Protein AF-A0A520Q2C2-F1 (afdb_monomer_lite)

Secondary structure (DSSP, 8-state):
--HHHHHHHHT----EEEEES-TT-SSEEEEEEE-SSSEEEEEEE-STT--S-EEEEEE-HHHHHHH--SS---HHHHHHHHHHHHHHHHHT-

Sequence (93 aa):
MDRDALRRFIASPHRTWRWREAPDDPDHYRAVETSDEGLRWYAWSHLPGEDGPYDEVRQSFAEFETKGPPWDVPIETHSALHKWLLNYLRAKR

pLDDT: mean 84.1, std 12.41, range [52.31, 95.88]

Radius of gyration: 14.79 Å; chains: 1; bounding box: 43×21×40 Å

Foldseek 3Di:
DDVVVVVCVVVPLWDKDWDAPDPVCPFKIWMWTQDPQAIWTFIDGPDPPRPDTDPIDGDHPVRCVVVNDPDDDPPVRSVVVVVSSVVVVVVVD

Structure (mmCIF, N/CA/C/O backbone):
data_AF-A0A520Q2C2-F1
#
_entry.id   AF-A0A520Q2C2-F1
#
loop_
_atom_site.group_PDB
_atom_site.id
_atom_site.type_symbol
_atom_site.label_atom_id
_atom_site.label_alt_id
_atom_site.label_comp_id
_atom_site.label_asym_id
_atom_site.label_entity_id
_atom_site.label_seq_id
_atom_site.pdbx_PDB_ins_code
_atom_site.Cartn_x
_atom_site.Cartn_y
_atom_site.Cartn_z
_atom_site.occupancy
_atom_site.B_iso_or_equiv
_atom_site.auth_seq_id
_atom_site.auth_comp_id
_atom_site.auth_asym_id
_atom_site.auth_atom_id
_atom_site.pdbx_PDB_model_num
ATOM 1 N N . MET A 1 1 ? -27.441 4.617 -12.036 1.00 56.78 1 MET A N 1
ATOM 2 C CA . MET A 1 1 ? -26.197 4.660 -11.240 1.00 56.78 1 MET A CA 1
ATOM 3 C C . MET A 1 1 ? -26.583 4.382 -9.795 1.00 56.78 1 MET A C 1
ATOM 5 O O . MET A 1 1 ? -27.368 5.146 -9.245 1.00 56.78 1 MET A O 1
ATOM 9 N N . ASP A 1 2 ? -26.149 3.251 -9.240 1.00 79.38 2 ASP A N 1
ATOM 10 C CA . ASP A 1 2 ? -26.512 2.823 -7.883 1.00 79.38 2 ASP A CA 1
ATOM 11 C C . ASP A 1 2 ? -25.757 3.681 -6.851 1.00 79.38 2 ASP A C 1
ATOM 13 O O . ASP A 1 2 ? -24.528 3.654 -6.770 1.00 79.38 2 ASP A O 1
ATOM 17 N N . ARG A 1 3 ? -26.504 4.499 -6.099 1.00 63.56 3 ARG A N 1
ATOM 18 C CA . ARG A 1 3 ? -25.954 5.422 -5.097 1.00 63.56 3 ARG A CA 1
ATOM 19 C C . ARG A 1 3 ? -25.346 4.694 -3.900 1.00 63.56 3 ARG A C 1
ATOM 21 O O . ARG A 1 3 ? -24.431 5.245 -3.294 1.00 63.56 3 ARG A O 1
ATOM 28 N N . ASP A 1 4 ? -25.804 3.490 -3.577 1.00 61.62 4 ASP A N 1
ATOM 29 C CA . ASP A 1 4 ? -25.253 2.698 -2.479 1.00 61.62 4 ASP A CA 1
ATOM 30 C C . ASP A 1 4 ? -24.002 1.941 -2.913 1.00 61.62 4 ASP A C 1
ATOM 32 O O . ASP A 1 4 ? -23.053 1.855 -2.136 1.00 61.62 4 ASP A O 1
ATOM 36 N N . ALA A 1 5 ? -23.939 1.482 -4.164 1.00 54.91 5 ALA A N 1
ATOM 37 C CA . ALA A 1 5 ? -22.692 0.991 -4.750 1.00 54.91 5 ALA A CA 1
ATOM 38 C C . ALA A 1 5 ? -21.638 2.109 -4.830 1.00 54.91 5 ALA A C 1
ATOM 40 O O . ALA A 1 5 ? -20.490 1.901 -4.448 1.00 54.91 5 ALA A O 1
ATOM 41 N N . LEU A 1 6 ? -22.037 3.322 -5.233 1.00 54.66 6 LEU A N 1
ATOM 42 C CA . LEU A 1 6 ? -21.159 4.494 -5.241 1.00 54.66 6 LEU A CA 1
ATOM 43 C C . LEU A 1 6 ? -20.722 4.892 -3.824 1.00 54.66 6 LEU A C 1
ATOM 45 O O . LEU A 1 6 ? -19.556 5.202 -3.614 1.00 54.66 6 LEU A O 1
ATOM 49 N N . ARG A 1 7 ? -21.617 4.844 -2.830 1.00 57.31 7 ARG A N 1
ATOM 50 C CA . ARG A 1 7 ? -21.261 5.086 -1.423 1.00 57.31 7 ARG A CA 1
ATOM 51 C C . ARG A 1 7 ? -20.315 4.030 -0.875 1.00 57.31 7 ARG A C 1
ATOM 53 O O . ARG A 1 7 ? -19.382 4.406 -0.184 1.00 57.31 7 ARG A O 1
ATOM 60 N N . ARG A 1 8 ? -20.512 2.747 -1.191 1.00 54.25 8 ARG A N 1
ATOM 61 C CA . ARG A 1 8 ? -19.595 1.661 -0.804 1.00 54.25 8 ARG A CA 1
ATOM 62 C C . ARG A 1 8 ? -18.250 1.766 -1.508 1.00 54.25 8 ARG A C 1
ATOM 64 O O . ARG A 1 8 ? -17.246 1.491 -0.880 1.00 54.25 8 ARG A O 1
ATOM 71 N N . PHE A 1 9 ? -18.222 2.205 -2.763 1.00 52.31 9 PHE A N 1
ATOM 72 C CA . PHE A 1 9 ? -16.988 2.486 -3.496 1.00 52.31 9 PHE A CA 1
ATOM 73 C C . PHE A 1 9 ? -16.237 3.693 -2.908 1.00 52.31 9 PHE A C 1
ATOM 75 O O . PHE A 1 9 ? -15.044 3.607 -2.648 1.00 52.31 9 PHE A O 1
ATOM 82 N N . ILE A 1 10 ? -16.939 4.794 -2.614 1.00 55.56 10 ILE A N 1
ATOM 83 C CA . ILE A 1 10 ? -16.367 5.988 -1.963 1.00 55.56 10 ILE A CA 1
ATOM 84 C C . ILE A 1 10 ? -15.915 5.683 -0.527 1.00 55.56 10 ILE A C 1
ATOM 86 O O . ILE A 1 10 ? -14.893 6.194 -0.077 1.00 55.56 10 ILE A O 1
ATOM 90 N N . ALA A 1 11 ? -16.668 4.853 0.194 1.00 55.75 11 ALA A N 1
ATOM 91 C CA . ALA A 1 11 ? -16.321 4.367 1.525 1.00 55.75 11 ALA A CA 1
ATOM 92 C C . ALA A 1 11 ? -15.386 3.150 1.485 1.00 55.75 11 ALA A C 1
ATOM 94 O O . ALA A 1 11 ? -15.052 2.627 2.550 1.00 55.75 11 ALA A O 1
ATOM 95 N N . SER A 1 12 ? -14.993 2.684 0.291 1.00 57.34 12 SER A N 1
ATOM 96 C CA . SER A 1 12 ? -14.249 1.441 0.161 1.00 57.34 12 SER A CA 1
ATOM 97 C C . SER A 1 12 ? -12.910 1.623 0.856 1.00 57.34 12 SER A C 1
ATOM 99 O O . SER A 1 12 ? -12.168 2.564 0.544 1.00 57.34 12 SER A O 1
ATOM 101 N N . PRO A 1 13 ? -12.574 0.744 1.808 1.00 65.50 13 PRO A N 1
ATOM 102 C CA . PRO A 1 13 ? -11.293 0.798 2.470 1.00 65.50 13 PRO A CA 1
ATOM 103 C C . PRO A 1 13 ? -10.161 0.333 1.560 1.00 65.50 13 PRO A C 1
ATOM 105 O O . PRO A 1 13 ? -9.023 0.279 2.008 1.00 65.50 13 PRO A O 1
ATOM 108 N N . HIS A 1 14 ? -10.445 -0.017 0.304 1.00 83.44 14 HIS A N 1
ATOM 109 C CA . HIS A 1 14 ? -9.460 -0.549 -0.621 1.00 83.44 14 HIS A CA 1
ATOM 110 C C . HIS A 1 14 ? -8.758 0.613 -1.314 1.00 83.44 14 HIS A C 1
ATOM 112 O O . HIS A 1 14 ? -9.338 1.375 -2.087 1.00 83.44 14 HIS A O 1
ATOM 118 N N . ARG A 1 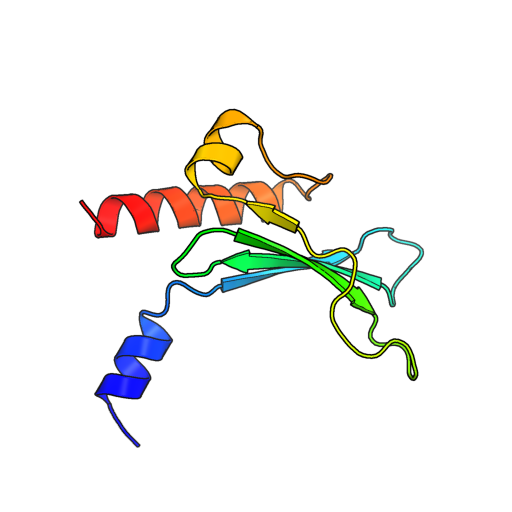15 ? -7.496 0.792 -0.954 1.00 88.81 15 ARG A N 1
ATOM 119 C CA . ARG A 1 15 ? -6.583 1.807 -1.446 1.00 88.81 15 ARG A CA 1
ATOM 120 C C . ARG A 1 15 ? -5.344 1.106 -1.939 1.00 88.81 15 ARG A C 1
ATOM 122 O O . ARG A 1 15 ? -4.847 0.186 -1.297 1.00 88.81 15 ARG A O 1
ATOM 129 N N . THR A 1 16 ? -4.824 1.600 -3.048 1.00 92.50 16 THR A N 1
ATOM 130 C CA . THR A 1 16 ? -3.577 1.111 -3.611 1.00 92.50 16 THR A CA 1
ATOM 131 C C . THR A 1 16 ? -2.539 2.214 -3.540 1.00 92.50 16 THR A C 1
ATOM 133 O O . THR A 1 16 ? -2.787 3.336 -3.984 1.00 92.50 16 THR A O 1
ATOM 136 N N . TRP A 1 17 ? -1.365 1.886 -3.018 1.00 94.31 17 TRP A N 1
ATOM 137 C CA . TRP A 1 17 ? -0.163 2.692 -3.179 1.00 94.31 17 TRP A CA 1
ATOM 138 C C . TRP A 1 17 ? 0.806 1.934 -4.067 1.00 94.31 17 TRP A C 1
ATOM 140 O O . TRP A 1 17 ? 0.896 0.711 -3.981 1.00 94.31 17 TRP A O 1
ATOM 150 N N . ARG A 1 18 ? 1.512 2.663 -4.929 1.00 93.19 18 ARG A N 1
ATOM 151 C CA . ARG A 1 18 ? 2.498 2.112 -5.858 1.00 93.19 18 ARG A CA 1
ATOM 152 C C . ARG A 1 18 ? 3.752 2.963 -5.807 1.00 93.19 18 ARG A C 1
ATOM 154 O O . ARG A 1 18 ? 3.654 4.186 -5.708 1.00 93.19 18 ARG A O 1
ATOM 161 N N . TRP A 1 19 ? 4.905 2.325 -5.883 1.00 92.56 19 TRP A N 1
ATOM 162 C CA . TRP A 1 19 ? 6.197 2.989 -5.966 1.00 92.56 19 TRP A CA 1
ATOM 163 C C . TRP A 1 19 ? 7.133 2.180 -6.852 1.00 92.56 19 TRP A C 1
ATOM 165 O O . TRP A 1 19 ? 6.898 1.001 -7.111 1.00 92.56 19 TRP A O 1
ATOM 175 N N . ARG A 1 20 ? 8.176 2.836 -7.353 1.00 89.50 20 ARG A N 1
ATOM 176 C CA . ARG A 1 20 ? 9.213 2.165 -8.136 1.00 89.50 20 ARG A CA 1
ATOM 177 C C . ARG A 1 20 ? 10.141 1.410 -7.201 1.00 89.50 20 ARG A C 1
ATOM 179 O O . ARG A 1 20 ? 10.478 1.931 -6.139 1.00 89.50 20 ARG A O 1
ATOM 186 N N . GLU A 1 21 ? 10.529 0.208 -7.606 1.00 78.81 21 GLU A N 1
ATOM 187 C CA . GLU A 1 21 ? 11.515 -0.587 -6.872 1.00 78.81 21 GLU A CA 1
ATOM 188 C C . GLU A 1 21 ? 12.907 0.033 -6.984 1.00 78.81 21 GLU A C 1
ATOM 190 O O . GLU A 1 21 ? 13.592 0.198 -5.977 1.00 78.81 21 GLU A O 1
ATOM 195 N N . ALA A 1 22 ? 13.279 0.462 -8.191 1.00 78.06 22 ALA A N 1
ATOM 196 C CA . ALA A 1 22 ? 14.560 1.087 -8.464 1.00 78.06 22 ALA A CA 1
ATOM 197 C C . ALA A 1 22 ? 14.397 2.308 -9.394 1.00 78.06 22 ALA A C 1
ATOM 199 O O . ALA A 1 22 ? 13.500 2.327 -10.240 1.00 78.06 22 ALA A O 1
ATOM 200 N N . PRO A 1 23 ? 15.218 3.367 -9.253 1.00 75.50 23 PRO A N 1
ATOM 201 C CA . PRO A 1 23 ? 15.139 4.545 -10.123 1.00 75.50 23 PRO A CA 1
ATOM 202 C C . PRO A 1 23 ? 15.436 4.246 -11.600 1.00 75.50 23 PRO A C 1
ATOM 204 O O . PRO A 1 23 ? 14.937 4.952 -12.477 1.00 75.50 23 PRO A O 1
ATOM 207 N N . ASP A 1 24 ? 16.266 3.235 -11.851 1.00 81.38 24 ASP A N 1
ATOM 208 C CA . ASP A 1 24 ? 16.740 2.768 -13.154 1.00 81.38 24 ASP A CA 1
ATOM 209 C C . ASP A 1 24 ? 15.820 1.735 -13.815 1.00 81.38 24 ASP A C 1
ATOM 211 O O . ASP A 1 24 ? 15.990 1.454 -14.999 1.00 81.38 24 ASP A O 1
ATOM 215 N N . ASP A 1 25 ? 14.807 1.251 -13.095 1.00 80.31 25 ASP A N 1
ATOM 216 C CA . ASP A 1 25 ? 13.774 0.371 -13.627 1.00 80.31 25 ASP A CA 1
ATOM 217 C C . ASP A 1 25 ? 12.412 1.093 -13.652 1.00 80.31 25 ASP A C 1
ATOM 219 O O . ASP A 1 25 ? 11.659 1.090 -12.671 1.00 80.31 25 ASP A O 1
ATOM 223 N N . PRO A 1 26 ? 12.091 1.807 -14.748 1.00 80.56 26 PRO A N 1
ATOM 224 C CA . PRO A 1 26 ? 10.850 2.567 -14.852 1.00 80.56 26 PRO A CA 1
ATOM 225 C C . PRO A 1 26 ? 9.613 1.686 -15.046 1.00 80.56 26 PRO A C 1
ATOM 227 O O . PRO A 1 26 ?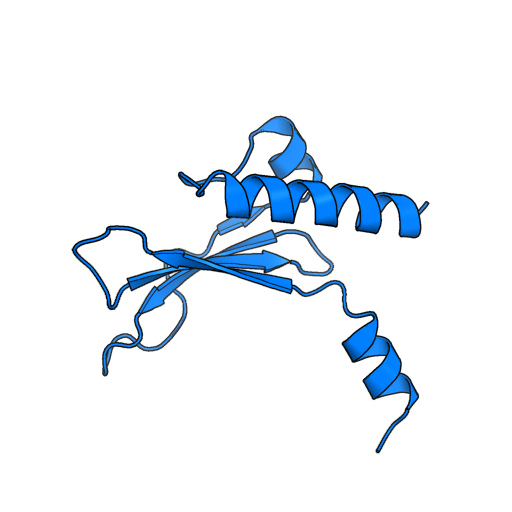 8.491 2.207 -14.955 1.00 80.56 26 PRO A O 1
ATOM 230 N N . ASP A 1 27 ? 9.808 0.399 -15.324 1.00 86.56 27 ASP A N 1
ATOM 231 C CA . ASP A 1 27 ? 8.749 -0.474 -15.801 1.00 86.56 27 ASP A CA 1
ATOM 232 C C . ASP A 1 27 ? 8.188 -1.372 -14.704 1.00 86.56 27 ASP A C 1
ATOM 234 O O . ASP A 1 27 ? 6.997 -1.699 -14.755 1.00 86.56 27 ASP A O 1
ATOM 238 N N . HIS A 1 28 ? 8.986 -1.620 -13.662 1.00 88.00 28 HIS A N 1
ATOM 239 C CA . HIS A 1 28 ? 8.626 -2.423 -12.503 1.00 88.00 28 HIS A CA 1
ATOM 240 C C . HIS A 1 28 ? 8.245 -1.571 -11.283 1.00 88.00 28 HIS A C 1
ATOM 242 O O . HIS A 1 28 ? 8.886 -0.586 -10.899 1.00 88.00 28 HIS A O 1
ATOM 248 N N . TYR A 1 29 ? 7.158 -1.977 -10.638 1.00 91.38 29 TYR A N 1
ATOM 249 C CA . TYR A 1 29 ? 6.559 -1.298 -9.501 1.00 91.38 29 TYR A CA 1
ATOM 250 C C . TYR A 1 29 ? 6.335 -2.288 -8.370 1.00 91.38 29 TYR A C 1
ATOM 252 O O . TYR A 1 29 ? 5.906 -3.418 -8.586 1.00 91.38 29 TYR A O 1
ATOM 260 N N . ARG A 1 30 ? 6.513 -1.818 -7.140 1.00 94.06 30 ARG A N 1
ATOM 261 C CA . ARG A 1 30 ? 5.951 -2.455 -5.952 1.00 94.06 30 ARG A CA 1
ATOM 262 C C . ARG A 1 30 ? 4.645 -1.758 -5.601 1.00 94.06 30 ARG A C 1
ATOM 264 O O . ARG A 1 30 ? 4.466 -0.557 -5.830 1.00 94.06 30 ARG A O 1
ATOM 271 N N . ALA A 1 31 ? 3.715 -2.520 -5.055 1.00 94.31 31 ALA A N 1
ATOM 272 C CA . ALA A 1 31 ? 2.406 -2.032 -4.689 1.00 94.31 31 ALA A CA 1
ATOM 273 C C . ALA A 1 31 ? 1.925 -2.661 -3.388 1.00 94.31 31 ALA A C 1
ATOM 275 O O . ALA A 1 31 ? 2.246 -3.803 -3.060 1.00 94.31 31 ALA A O 1
ATOM 276 N N . VAL A 1 32 ? 1.101 -1.901 -2.676 1.00 95.88 32 VAL A N 1
ATOM 277 C CA . VAL 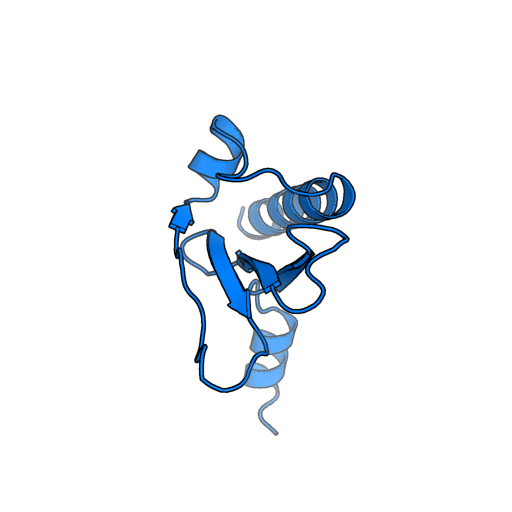A 1 32 ? 0.290 -2.404 -1.573 1.00 95.88 32 VAL A CA 1
ATOM 278 C C . VAL A 1 32 ? -1.150 -1.998 -1.794 1.00 95.88 32 VAL A C 1
ATOM 280 O O . VAL A 1 32 ? -1.449 -0.833 -2.055 1.00 95.88 32 VAL A O 1
ATOM 283 N N . GLU A 1 33 ? -2.036 -2.974 -1.697 1.00 94.50 33 GLU A N 1
ATOM 284 C CA . GLU A 1 33 ? -3.477 -2.812 -1.755 1.00 94.50 33 GLU A CA 1
ATOM 285 C C . GLU A 1 33 ? -4.073 -3.175 -0.397 1.00 94.50 33 GLU A C 1
ATOM 287 O O . GLU A 1 33 ? -3.820 -4.252 0.144 1.00 94.50 33 GLU A O 1
ATOM 292 N N . THR A 1 34 ? -4.857 -2.272 0.183 1.00 92.12 34 THR A N 1
ATOM 293 C CA . THR A 1 34 ? -5.664 -2.599 1.358 1.00 92.12 34 THR A CA 1
ATOM 294 C C . THR A 1 34 ? -6.901 -3.375 0.929 1.00 92.12 34 THR A C 1
ATOM 296 O O . THR A 1 34 ? -7.513 -3.103 -0.100 1.00 92.12 34 THR A O 1
ATOM 299 N N . SER A 1 35 ? -7.285 -4.335 1.753 1.00 84.62 35 SER A N 1
ATOM 300 C CA . SER A 1 35 ? -8.456 -5.187 1.578 1.00 84.62 35 SER A CA 1
ATOM 301 C C . SER A 1 35 ? -9.210 -5.288 2.902 1.00 84.62 35 SER A C 1
ATOM 303 O O . SER A 1 35 ? -8.769 -4.765 3.929 1.00 84.62 35 SER A O 1
ATOM 305 N N . ASP A 1 36 ? -10.340 -5.989 2.901 1.00 79.69 36 ASP A N 1
ATOM 306 C CA . ASP A 1 36 ? -11.086 -6.238 4.136 1.00 79.69 36 ASP A CA 1
ATOM 307 C C . ASP A 1 36 ? -10.335 -7.175 5.099 1.00 79.69 36 ASP A C 1
ATOM 309 O O . ASP A 1 36 ? -10.544 -7.100 6.312 1.00 79.69 36 ASP A O 1
ATOM 313 N N . GLU A 1 37 ? -9.436 -8.010 4.567 1.00 78.19 37 GLU A N 1
ATOM 314 C CA . GLU A 1 37 ? -8.671 -9.026 5.303 1.00 78.19 37 GLU A CA 1
ATOM 315 C C . GLU A 1 37 ? -7.279 -8.536 5.746 1.00 78.19 37 GLU A C 1
ATOM 317 O O . GLU A 1 37 ? -6.645 -9.157 6.600 1.00 78.19 37 GLU A O 1
ATOM 322 N N . GLY A 1 38 ? -6.796 -7.411 5.206 1.00 89.81 38 GLY A N 1
ATOM 323 C CA . GLY A 1 38 ? -5.466 -6.880 5.505 1.00 89.81 38 GLY A CA 1
ATOM 324 C C . GLY A 1 38 ? -4.830 -6.152 4.325 1.00 89.81 38 GLY A C 1
ATOM 325 O O . GLY A 1 38 ? -5.483 -5.393 3.610 1.00 89.81 38 GLY A O 1
ATOM 326 N N . LEU A 1 39 ? -3.540 -6.387 4.122 1.00 94.44 39 LEU A N 1
ATOM 327 C CA . LEU A 1 39 ? -2.705 -5.798 3.084 1.00 94.44 39 LEU A CA 1
ATOM 328 C C . LEU A 1 39 ? -2.251 -6.874 2.101 1.00 94.44 39 LEU A C 1
ATOM 330 O O . LEU A 1 39 ? -1.776 -7.939 2.497 1.00 94.44 39 LEU A O 1
ATOM 334 N N . ARG A 1 40 ? -2.369 -6.565 0.815 1.00 95.31 40 ARG A N 1
ATOM 335 C CA . ARG A 1 40 ? -1.843 -7.358 -0.288 1.00 95.31 40 ARG A CA 1
ATOM 336 C C . ARG A 1 40 ? -0.687 -6.597 -0.914 1.00 95.31 40 ARG A C 1
ATOM 338 O O . ARG A 1 40 ? -0.885 -5.556 -1.534 1.00 95.31 40 ARG A O 1
ATOM 345 N N . TRP A 1 41 ? 0.508 -7.124 -0.735 1.00 95.62 41 TRP A N 1
ATOM 346 C CA . TRP A 1 41 ? 1.745 -6.617 -1.304 1.00 95.62 41 TRP A CA 1
ATOM 347 C C . TRP A 1 41 ? 2.023 -7.382 -2.591 1.00 95.62 41 TRP A C 1
ATOM 349 O O . TRP A 1 41 ? 1.885 -8.600 -2.603 1.00 95.62 41 TRP A O 1
ATOM 359 N N . TYR A 1 42 ? 2.374 -6.701 -3.673 1.00 94.94 42 TYR A N 1
ATOM 360 C CA . TYR A 1 42 ? 2.750 -7.351 -4.930 1.00 94.94 42 TYR A CA 1
ATOM 361 C C . TYR A 1 42 ? 3.728 -6.484 -5.716 1.00 94.94 42 TYR A C 1
ATOM 363 O O . TYR A 1 42 ? 3.811 -5.271 -5.512 1.00 94.94 42 TYR A O 1
ATOM 371 N N . ALA A 1 43 ? 4.456 -7.113 -6.623 1.00 92.31 43 ALA A N 1
ATOM 372 C CA . ALA A 1 43 ? 5.154 -6.434 -7.693 1.00 92.31 43 ALA A CA 1
ATOM 373 C C . ALA A 1 43 ? 4.331 -6.501 -8.983 1.00 92.31 43 ALA A C 1
ATOM 375 O O . ALA A 1 43 ? 3.469 -7.367 -9.150 1.00 92.31 43 ALA A O 1
ATOM 376 N N . TRP A 1 44 ? 4.534 -5.535 -9.866 1.00 89.38 44 TRP A N 1
ATOM 377 C CA . TRP A 1 44 ? 3.830 -5.447 -11.133 1.00 89.38 44 TRP A CA 1
ATOM 378 C C . TRP A 1 44 ? 4.675 -4.696 -12.154 1.00 89.38 44 TRP A C 1
ATOM 380 O O . TRP A 1 44 ? 5.270 -3.667 -11.834 1.00 89.38 44 TRP A O 1
ATOM 390 N N . SER A 1 45 ? 4.663 -5.194 -13.384 1.00 87.12 45 SER A N 1
ATOM 391 C CA . SER A 1 45 ? 5.322 -4.596 -14.537 1.00 87.12 45 SER A CA 1
ATOM 392 C C . SER A 1 45 ? 4.275 -4.183 -15.563 1.00 87.12 45 SER A C 1
ATOM 394 O O . SER A 1 45 ? 3.237 -4.834 -15.706 1.00 87.12 45 SER A O 1
ATOM 396 N N . HIS A 1 46 ? 4.520 -3.081 -16.269 1.00 83.88 46 HIS A N 1
ATOM 397 C CA . HIS A 1 46 ? 3.683 -2.698 -17.409 1.00 83.88 46 HIS A CA 1
ATOM 398 C C . HIS A 1 46 ? 4.237 -3.201 -18.750 1.00 83.88 46 HIS A C 1
ATOM 400 O O . HIS A 1 46 ? 3.689 -2.853 -19.802 1.00 83.88 46 HIS A O 1
ATOM 406 N N . LEU A 1 47 ? 5.313 -3.998 -18.724 1.00 84.12 47 LEU A N 1
ATOM 407 C CA . LEU A 1 47 ? 5.912 -4.565 -19.923 1.00 84.12 47 LEU A CA 1
ATOM 408 C C . LEU A 1 47 ? 4.974 -5.584 -20.587 1.00 84.12 47 LEU A C 1
ATOM 410 O O . LEU A 1 47 ? 4.372 -6.421 -19.910 1.00 84.12 47 LEU A O 1
ATOM 414 N N . PRO A 1 48 ? 4.862 -5.565 -21.928 1.00 77.50 48 PRO A N 1
ATOM 415 C CA . PRO A 1 48 ? 4.108 -6.577 -22.655 1.00 77.50 48 PRO A CA 1
ATOM 416 C C . PRO A 1 48 ? 4.679 -7.981 -22.404 1.00 77.50 48 PRO A C 1
ATOM 418 O O . PRO A 1 48 ? 5.860 -8.216 -22.651 1.00 77.50 48 PRO A O 1
ATOM 421 N N . GLY A 1 49 ? 3.835 -8.923 -21.978 1.00 77.69 49 GLY A N 1
ATOM 422 C CA . GLY A 1 49 ? 4.228 -10.314 -21.714 1.00 77.69 49 GLY A CA 1
ATOM 423 C C . GLY A 1 49 ? 4.579 -10.616 -20.255 1.00 77.69 49 GLY A C 1
ATOM 424 O O . GLY A 1 49 ? 4.691 -11.787 -19.900 1.00 77.69 49 GLY A O 1
ATOM 425 N N . GLU A 1 50 ? 4.674 -9.595 -19.401 1.00 77.62 50 GLU A N 1
ATOM 426 C CA . GLU A 1 50 ? 4.715 -9.739 -17.943 1.00 77.62 50 GLU A CA 1
ATOM 427 C C . GLU A 1 50 ? 3.329 -9.431 -17.369 1.00 77.62 50 GLU A C 1
ATOM 429 O O . GLU A 1 50 ? 3.068 -8.395 -16.755 1.00 77.62 50 GLU A O 1
ATOM 434 N N . ASP A 1 51 ? 2.388 -10.332 -17.656 1.00 72.75 51 ASP A N 1
ATOM 435 C CA . ASP A 1 51 ? 0.980 -10.108 -17.355 1.00 72.75 51 ASP A CA 1
ATOM 436 C C . ASP A 1 51 ? 0.679 -10.294 -15.860 1.00 72.75 51 ASP A C 1
ATOM 438 O O . ASP A 1 51 ? 0.525 -11.404 -15.351 1.00 72.75 51 ASP A O 1
ATOM 442 N N . GLY A 1 52 ? 0.487 -9.169 -15.172 1.00 78.75 52 GLY A N 1
ATOM 443 C CA . GLY A 1 52 ? -0.200 -9.102 -13.884 1.00 78.75 52 GLY A CA 1
ATOM 444 C C . GLY A 1 52 ? 0.702 -9.098 -12.643 1.00 78.75 52 GLY A C 1
ATOM 445 O O . GLY A 1 52 ? 1.922 -8.988 -12.741 1.00 78.75 52 GLY A O 1
ATOM 446 N N . PRO A 1 53 ? 0.091 -9.106 -11.443 1.00 87.56 53 PRO A N 1
ATOM 447 C CA . PRO A 1 53 ? 0.826 -9.079 -10.184 1.00 87.56 53 PRO A CA 1
ATOM 448 C C . PRO A 1 53 ? 1.666 -10.342 -9.971 1.00 87.56 53 PRO A C 1
ATOM 450 O O . PRO A 1 53 ? 1.168 -11.452 -10.154 1.00 87.56 53 PRO A O 1
ATOM 453 N N . TYR A 1 54 ? 2.894 -10.172 -9.494 1.00 89.75 54 TYR A N 1
ATOM 454 C CA . TYR A 1 54 ? 3.784 -11.250 -9.061 1.00 89.75 54 TYR A CA 1
ATOM 455 C C . TYR A 1 54 ? 4.360 -10.947 -7.667 1.00 89.75 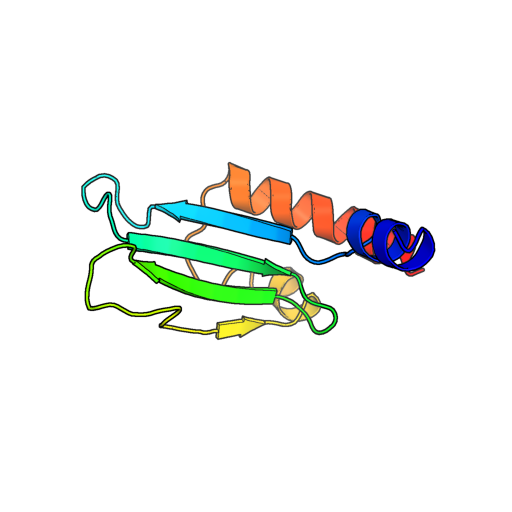54 TYR A C 1
ATOM 457 O O . TYR A 1 54 ? 4.100 -9.885 -7.098 1.00 89.75 54 TYR A O 1
ATOM 465 N N . ASP A 1 55 ? 5.077 -11.908 -7.074 1.00 90.56 55 ASP A N 1
ATOM 466 C CA . ASP A 1 55 ? 5.609 -11.823 -5.701 1.00 90.56 55 ASP A CA 1
ATOM 467 C C . ASP A 1 55 ? 4.560 -11.401 -4.657 1.00 90.56 55 ASP A C 1
ATOM 469 O O . ASP A 1 55 ? 4.803 -10.547 -3.804 1.00 90.56 55 ASP A O 1
ATOM 473 N N . GLU A 1 56 ? 3.354 -11.970 -4.737 1.00 94.06 56 GLU A N 1
ATOM 474 C CA . GLU A 1 56 ? 2.277 -11.594 -3.826 1.00 94.06 56 GLU A CA 1
ATOM 475 C C . GLU A 1 56 ? 2.564 -12.050 -2.387 1.00 94.06 56 GLU A C 1
ATOM 477 O O . GLU A 1 56 ? 2.781 -13.232 -2.117 1.00 94.06 56 GLU A O 1
ATOM 482 N N . VAL A 1 57 ? 2.468 -11.113 -1.443 1.00 95.19 57 VAL A N 1
ATOM 483 C CA . VAL A 1 57 ? 2.516 -11.374 -0.003 1.00 95.19 57 VAL A CA 1
ATOM 484 C C . VAL A 1 57 ? 1.274 -10.790 0.652 1.00 95.19 57 VAL A C 1
ATOM 486 O O . VAL A 1 57 ? 0.954 -9.612 0.494 1.00 95.19 57 VAL A O 1
ATOM 489 N N . ARG A 1 58 ? 0.571 -11.608 1.436 1.00 95.25 58 ARG A N 1
ATOM 490 C CA . ARG A 1 58 ? -0.550 -11.152 2.262 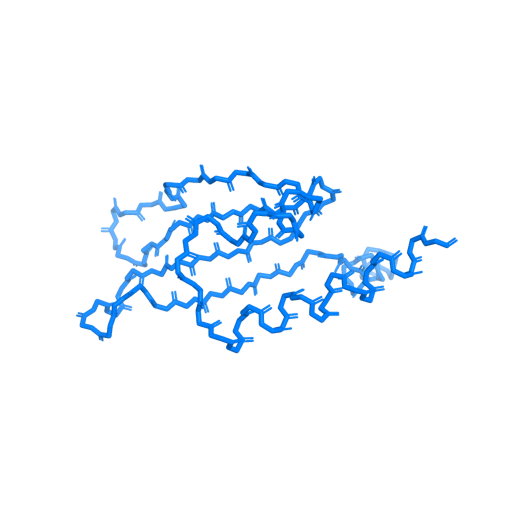1.00 95.25 58 ARG A CA 1
ATOM 491 C C . ARG A 1 58 ? -0.081 -10.917 3.685 1.00 95.25 58 ARG A C 1
ATOM 493 O O . ARG A 1 58 ? 0.656 -11.727 4.238 1.00 95.25 58 ARG A O 1
ATOM 500 N N . GLN A 1 59 ? -0.526 -9.815 4.268 1.00 94.88 59 GLN A N 1
ATOM 501 C CA . GLN A 1 59 ? -0.160 -9.412 5.615 1.00 94.88 59 GLN A CA 1
ATOM 502 C C . GLN A 1 59 ? -1.384 -8.852 6.333 1.00 94.88 59 GLN A C 1
ATOM 504 O O . GLN A 1 59 ? -2.055 -7.960 5.820 1.00 94.88 59 GLN A O 1
ATOM 509 N N . SER A 1 60 ? -1.681 -9.339 7.534 1.00 92.75 60 SER A N 1
ATOM 510 C CA . SER A 1 60 ? -2.745 -8.742 8.348 1.00 92.75 60 SER A CA 1
ATOM 511 C C . SER A 1 60 ? -2.352 -7.345 8.852 1.00 92.75 60 SER A C 1
ATOM 513 O O . SER A 1 60 ? -1.171 -7.011 8.963 1.00 92.75 60 SER A O 1
ATOM 515 N N . PHE A 1 61 ? -3.332 -6.518 9.232 1.00 89.81 61 PHE A N 1
ATOM 516 C CA . PHE A 1 61 ? -3.036 -5.202 9.818 1.00 89.81 61 PHE A CA 1
ATOM 517 C C . PHE A 1 61 ? -2.210 -5.304 11.113 1.00 89.81 61 PHE A C 1
ATOM 519 O O . PHE A 1 61 ? -1.301 -4.507 11.319 1.00 89.81 61 PHE A O 1
ATOM 526 N N . ALA A 1 62 ? -2.464 -6.320 11.943 1.00 90.19 62 ALA A N 1
ATOM 527 C CA . ALA A 1 62 ? -1.714 -6.551 13.180 1.00 90.19 62 ALA A CA 1
ATOM 528 C C . ALA A 1 62 ? -0.250 -6.958 12.919 1.00 90.19 62 ALA A C 1
ATOM 530 O O . ALA A 1 62 ? 0.662 -6.551 13.640 1.00 90.19 62 ALA A O 1
ATOM 531 N N . GLU A 1 63 ? 0.003 -7.748 11.874 1.00 93.81 63 GLU A N 1
ATOM 532 C CA . GLU A 1 63 ? 1.371 -8.083 11.468 1.00 93.81 63 GLU A CA 1
ATOM 533 C C . GLU A 1 63 ? 2.114 -6.871 10.924 1.00 93.81 63 GLU A C 1
ATOM 535 O O . GLU A 1 63 ? 3.288 -6.704 11.233 1.00 93.81 63 GLU A O 1
ATOM 540 N N . PHE A 1 64 ? 1.440 -6.008 10.164 1.00 93.19 64 PHE A N 1
ATOM 541 C CA . PHE A 1 64 ? 2.040 -4.762 9.695 1.00 93.19 64 PHE A CA 1
ATOM 542 C C . PHE A 1 64 ? 2.428 -3.842 10.861 1.00 93.19 64 PHE A C 1
ATOM 544 O O . PHE A 1 64 ? 3.520 -3.285 10.864 1.00 93.19 64 PHE A O 1
ATOM 551 N N . GLU A 1 65 ? 1.581 -3.718 11.886 1.00 90.12 65 GLU A N 1
ATOM 552 C CA . GLU A 1 65 ? 1.887 -2.902 13.071 1.00 90.12 65 GLU A CA 1
ATOM 553 C C . GLU A 1 65 ? 3.071 -3.436 13.887 1.00 90.12 65 GLU A C 1
ATOM 555 O O . GLU A 1 65 ? 3.796 -2.658 14.503 1.00 90.12 65 GLU A O 1
ATOM 560 N N . THR A 1 66 ? 3.271 -4.755 13.906 1.00 93.31 66 THR A N 1
ATOM 561 C CA . THR A 1 66 ? 4.294 -5.401 14.744 1.00 93.31 66 THR A CA 1
ATOM 562 C C . THR A 1 66 ? 5.615 -5.624 14.018 1.00 93.31 66 THR A C 1
ATOM 564 O O . THR A 1 66 ? 6.675 -5.455 14.617 1.00 93.31 66 THR A O 1
ATOM 567 N N . LYS A 1 67 ? 5.564 -6.021 12.745 1.00 94.88 67 LYS A N 1
ATOM 568 C CA . LYS A 1 67 ? 6.733 -6.399 11.938 1.00 94.88 67 LYS A CA 1
ATOM 569 C C . LYS A 1 67 ? 7.099 -5.350 10.888 1.00 94.88 67 LYS A C 1
ATOM 571 O O . LYS A 1 67 ? 8.194 -5.423 10.342 1.00 94.88 67 LYS A O 1
ATOM 576 N N . GLY A 1 68 ? 6.217 -4.387 10.616 1.00 93.62 68 GLY A N 1
ATOM 577 C CA . GLY A 1 68 ? 6.377 -3.442 9.513 1.00 93.62 68 GLY A CA 1
ATOM 578 C C . GLY A 1 68 ? 6.061 -4.062 8.145 1.00 93.62 68 GLY A C 1
ATOM 579 O O . GLY A 1 68 ? 5.557 -5.187 8.075 1.00 93.62 68 GLY A O 1
ATOM 580 N N . PRO A 1 69 ? 6.311 -3.333 7.043 1.00 95.00 69 PRO A N 1
ATOM 581 C CA . PRO A 1 69 ? 6.129 -3.853 5.689 1.00 95.00 69 PRO A CA 1
ATOM 582 C C . PRO A 1 69 ? 7.088 -5.021 5.384 1.00 95.00 69 PRO A C 1
ATOM 584 O O . PRO A 1 69 ? 8.184 -5.074 5.939 1.00 95.00 69 PRO A O 1
ATOM 587 N N . PRO A 1 70 ? 6.721 -5.941 4.471 1.00 94.31 70 PRO A N 1
ATOM 588 C CA . PRO A 1 70 ? 7.591 -7.047 4.060 1.00 94.31 70 PRO A CA 1
ATOM 589 C C . PRO A 1 70 ? 8.763 -6.613 3.164 1.00 94.31 70 PRO A C 1
ATOM 591 O O . PRO A 1 70 ? 9.683 -7.399 2.949 1.00 94.31 70 PRO A O 1
ATOM 594 N N . TRP A 1 71 ? 8.725 -5.388 2.634 1.00 90.75 71 TRP A N 1
ATOM 595 C CA . TRP A 1 71 ? 9.729 -4.814 1.738 1.00 90.75 71 TRP A CA 1
ATOM 596 C C . TRP A 1 71 ? 10.127 -3.416 2.193 1.00 90.75 71 TRP A C 1
ATOM 598 O O . TRP A 1 71 ? 9.427 -2.797 2.997 1.00 90.75 71 TRP A O 1
ATOM 608 N N . ASP A 1 72 ? 11.201 -2.889 1.610 1.00 91.62 72 ASP A N 1
ATOM 609 C CA . ASP A 1 72 ? 11.537 -1.479 1.746 1.00 91.62 72 ASP A CA 1
ATOM 610 C C . ASP A 1 72 ? 10.483 -0.621 1.035 1.00 91.62 72 ASP A C 1
ATOM 612 O O . ASP A 1 72 ? 10.241 -0.718 -0.172 1.00 91.62 72 ASP A O 1
ATOM 616 N N . VAL A 1 73 ? 9.816 0.218 1.825 1.00 92.81 73 VAL A N 1
ATOM 617 C CA . VAL A 1 73 ? 8.743 1.103 1.373 1.00 92.81 73 VAL A CA 1
ATOM 618 C C . VAL A 1 73 ? 9.211 2.549 1.523 1.00 92.81 73 VAL A C 1
ATOM 620 O O . VAL A 1 73 ? 9.688 2.912 2.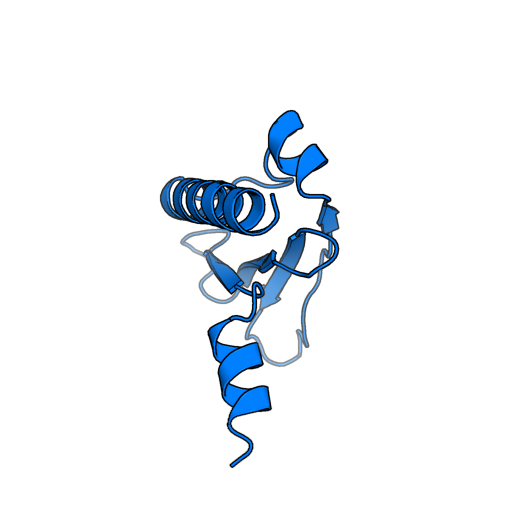601 1.00 92.81 73 VAL A O 1
ATOM 623 N N . PRO A 1 74 ? 9.026 3.409 0.502 1.00 94.25 74 PRO A N 1
ATOM 624 C CA . PRO A 1 74 ? 9.301 4.834 0.619 1.00 94.25 74 PRO A CA 1
ATOM 625 C C . PRO A 1 74 ? 8.595 5.441 1.827 1.00 94.25 74 PRO A C 1
ATOM 627 O O . PRO A 1 74 ? 7.439 5.111 2.120 1.00 94.25 74 PRO A O 1
ATOM 630 N N . ILE A 1 75 ? 9.275 6.349 2.525 1.00 93.56 75 ILE A N 1
ATOM 631 C CA . ILE A 1 75 ? 8.783 6.912 3.785 1.00 93.56 75 ILE A CA 1
ATOM 632 C C . ILE A 1 75 ? 7.422 7.597 3.618 1.00 93.56 75 ILE A C 1
ATOM 634 O O . ILE A 1 75 ? 6.581 7.532 4.518 1.00 93.56 75 ILE A O 1
ATOM 638 N N . GLU A 1 76 ? 7.165 8.193 2.455 1.00 93.44 76 GLU A N 1
ATOM 639 C CA . GLU A 1 76 ? 5.898 8.832 2.109 1.00 93.44 76 GLU A CA 1
ATOM 640 C C . GLU A 1 76 ? 4.773 7.799 2.019 1.00 93.44 76 GLU A C 1
ATOM 642 O O . GLU A 1 76 ? 3.700 7.995 2.596 1.00 93.44 76 GLU A O 1
ATOM 647 N N . THR A 1 77 ? 5.033 6.674 1.349 1.00 93.50 77 THR A N 1
ATOM 648 C CA . THR A 1 77 ? 4.080 5.568 1.216 1.00 93.50 77 THR A CA 1
ATOM 649 C C . THR A 1 77 ? 3.820 4.913 2.565 1.00 93.50 77 THR A C 1
ATOM 651 O O . THR A 1 77 ? 2.662 4.736 2.942 1.00 93.50 77 THR A O 1
ATOM 654 N N . HIS A 1 78 ? 4.874 4.624 3.331 1.00 94.31 78 HIS A N 1
ATOM 655 C CA . HIS A 1 78 ? 4.750 4.041 4.664 1.00 94.31 78 HIS A CA 1
ATOM 656 C C . HIS A 1 78 ? 3.923 4.945 5.592 1.00 94.31 78 HIS A C 1
ATOM 658 O O . HIS A 1 78 ? 2.973 4.493 6.232 1.00 94.31 78 HIS A O 1
ATOM 664 N N . SER A 1 79 ? 4.218 6.247 5.610 1.00 93.81 79 SER A N 1
ATOM 665 C CA . SER A 1 79 ? 3.493 7.226 6.429 1.00 93.81 79 SER A CA 1
ATOM 666 C C . SER A 1 79 ? 2.029 7.367 6.007 1.00 93.81 79 SER A C 1
ATOM 668 O O . SER A 1 79 ? 1.139 7.448 6.858 1.00 93.81 79 SER A O 1
ATOM 670 N N . ALA A 1 80 ? 1.755 7.383 4.699 1.00 93.50 80 ALA A N 1
ATOM 671 C CA . ALA A 1 80 ? 0.397 7.470 4.172 1.00 93.50 80 ALA A CA 1
ATOM 672 C C . ALA A 1 80 ? -0.430 6.220 4.506 1.00 93.50 80 ALA A C 1
ATOM 674 O O . ALA A 1 80 ? -1.581 6.353 4.936 1.00 93.50 80 ALA A O 1
ATOM 675 N N . LEU A 1 81 ? 0.162 5.032 4.361 1.00 92.44 81 LEU A N 1
ATOM 676 C CA . LEU A 1 81 ? -0.454 3.759 4.725 1.00 92.44 81 LEU A CA 1
ATOM 677 C C . LEU A 1 81 ? -0.743 3.701 6.229 1.00 92.44 81 LEU A C 1
ATOM 679 O O . LEU A 1 81 ? -1.873 3.426 6.628 1.00 92.44 81 LEU A O 1
ATOM 683 N N . HIS A 1 82 ? 0.234 4.046 7.069 1.00 92.00 82 HIS A N 1
ATOM 684 C CA . HIS A 1 82 ? 0.066 4.045 8.522 1.00 92.00 82 HIS A CA 1
ATOM 685 C C . HIS A 1 82 ? -1.029 5.026 8.976 1.00 92.00 82 HIS A C 1
ATOM 687 O O . HIS A 1 82 ? -1.911 4.677 9.761 1.00 92.00 82 HIS A O 1
ATOM 693 N N . LYS A 1 83 ? -1.051 6.246 8.419 1.00 91.31 83 LYS A N 1
ATOM 694 C CA . LYS A 1 83 ? -2.116 7.226 8.687 1.00 91.31 83 LYS A CA 1
ATOM 695 C C . LYS A 1 83 ? -3.491 6.711 8.259 1.00 91.31 83 LYS A C 1
ATOM 697 O O . LYS A 1 83 ? -4.482 6.962 8.946 1.00 91.31 83 LYS A O 1
ATOM 702 N N . TRP A 1 84 ? -3.566 6.025 7.121 1.00 90.38 84 TRP A N 1
ATOM 703 C CA . TRP A 1 84 ? -4.810 5.425 6.654 1.00 90.38 84 TRP A CA 1
ATOM 704 C C . TRP A 1 84 ? -5.298 4.331 7.612 1.00 90.38 84 TRP A C 1
ATOM 706 O O . TRP A 1 84 ? -6.458 4.375 8.023 1.00 90.38 84 TRP A O 1
ATOM 716 N N . LEU A 1 85 ? -4.407 3.432 8.044 1.00 88.00 85 LEU A N 1
ATOM 717 C CA . LEU A 1 85 ? -4.717 2.356 8.990 1.00 88.00 85 LEU A CA 1
ATOM 718 C C . LEU A 1 85 ? -5.277 2.889 10.308 1.00 88.00 85 LEU A C 1
ATOM 720 O O . LEU A 1 85 ? -6.329 2.436 10.755 1.00 88.00 85 LEU A O 1
ATOM 724 N N . LEU A 1 86 ? -4.641 3.912 10.885 1.00 87.12 86 LEU A N 1
ATOM 725 C CA . LEU A 1 86 ? -5.112 4.541 12.122 1.00 87.12 86 LEU A CA 1
ATOM 726 C C . LEU A 1 86 ? -6.545 5.075 11.996 1.00 87.12 86 LEU A C 1
ATOM 728 O O . LEU A 1 86 ? -7.348 4.922 12.916 1.00 87.12 86 LEU A O 1
ATOM 732 N N . ASN A 1 87 ? -6.885 5.694 10.863 1.00 86.25 87 ASN A N 1
ATOM 733 C CA . ASN A 1 87 ? -8.234 6.212 10.627 1.00 86.25 87 ASN A CA 1
ATOM 734 C C . ASN A 1 87 ? -9.245 5.087 10.387 1.00 86.25 87 ASN A C 1
ATOM 736 O O . ASN A 1 87 ? -10.354 5.139 10.917 1.00 86.25 87 ASN A O 1
ATOM 740 N N . TYR A 1 88 ? -8.859 4.069 9.620 1.00 82.88 88 TYR A N 1
ATOM 741 C CA . TYR A 1 88 ? -9.713 2.928 9.315 1.00 82.88 88 TYR A CA 1
ATOM 742 C C . TYR A 1 88 ? -10.068 2.124 10.571 1.00 82.88 88 TYR A C 1
ATOM 744 O O . TYR A 1 88 ? -11.240 1.844 10.819 1.00 82.88 88 TYR A O 1
ATOM 752 N N . LEU A 1 89 ? -9.075 1.820 11.410 1.00 78.81 89 LEU A N 1
ATOM 753 C CA . LEU A 1 89 ? -9.282 1.084 12.657 1.00 78.81 89 LEU A CA 1
ATOM 754 C C . LEU A 1 89 ? -10.084 1.891 13.684 1.00 78.81 89 LEU A C 1
ATOM 756 O O . LEU A 1 89 ? -10.874 1.309 14.422 1.00 78.81 89 LEU A O 1
ATOM 760 N N . ARG A 1 90 ? -9.932 3.222 13.717 1.00 80.62 90 ARG A N 1
ATOM 761 C CA . ARG A 1 90 ? -10.775 4.098 14.548 1.00 80.62 90 ARG A CA 1
ATOM 762 C C . ARG A 1 90 ? -12.231 4.097 14.103 1.00 80.62 90 ARG A C 1
ATOM 764 O O . ARG A 1 90 ? -13.099 4.066 14.957 1.00 80.62 90 ARG A O 1
ATOM 771 N N . ALA A 1 91 ? -12.496 4.116 12.798 1.00 76.00 91 ALA A N 1
ATOM 772 C CA . ALA A 1 91 ? -13.859 4.101 12.268 1.00 76.00 91 ALA A CA 1
ATOM 773 C C . ALA A 1 91 ? -14.584 2.756 12.474 1.00 76.00 91 ALA A C 1
ATOM 775 O O . ALA A 1 91 ? -15.806 2.703 12.367 1.00 76.00 91 ALA A O 1
ATOM 776 N N . LYS A 1 92 ? -13.840 1.673 12.741 1.00 68.19 92 LYS A N 1
ATOM 777 C CA . LYS A 1 92 ? -14.379 0.335 13.031 1.00 68.19 92 LYS A CA 1
ATOM 778 C C . LYS A 1 92 ? -14.631 0.056 14.523 1.00 68.19 92 LYS A C 1
ATOM 780 O O . LYS A 1 92 ? -15.209 -0.987 14.819 1.00 68.19 92 LYS A O 1
ATOM 785 N N . ARG A 1 93 ? -14.167 0.918 15.435 1.00 58.81 93 ARG A N 1
ATOM 786 C CA . ARG A 1 93 ? -14.418 0.820 16.885 1.00 58.81 93 ARG A CA 1
ATOM 787 C C . ARG A 1 93 ? -15.672 1.592 17.266 1.00 58.81 93 ARG A C 1
ATOM 789 O O . ARG A 1 93 ? -16.381 1.093 18.163 1.00 58.81 93 ARG A O 1
#